Protein AF-A0A3D9MTL8-F1 (afdb_monomer_lite)

Foldseek 3Di:
DDDFPRVVVVCVVVVPPDQDWDWDWDQDPPPRDTDIWTWFFKWWFDDDPD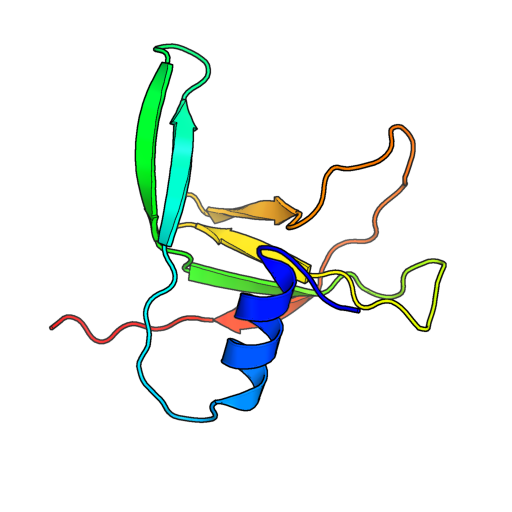PVDIWIWTDTPVRDIGGRDDDDPPDPTDDTGTDDGNDHDDD

pLDDT: mean 73.97, std 10.88, range [45.16, 90.69]

Structure (mmCIF, N/CA/C/O backbone):
data_AF-A0A3D9MTL8-F1
#
_entry.id   AF-A0A3D9MTL8-F1
#
loop_
_atom_site.group_PDB
_atom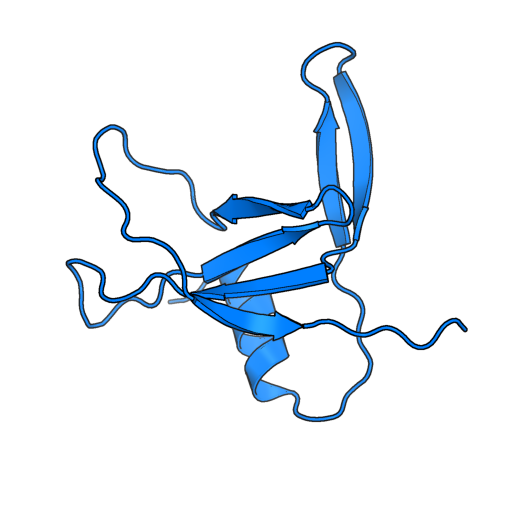_site.id
_atom_site.type_symbol
_atom_site.label_atom_id
_atom_site.label_alt_id
_atom_site.label_comp_id
_atom_site.label_asym_id
_atom_site.label_entity_id
_atom_site.label_seq_id
_atom_site.pdbx_PDB_ins_code
_atom_site.Cartn_x
_atom_site.Cartn_y
_atom_site.Cartn_z
_atom_site.occupancy
_atom_site.B_iso_or_equiv
_atom_site.auth_seq_id
_atom_site.auth_comp_id
_atom_site.auth_asym_id
_atom_site.auth_atom_id
_atom_site.pdbx_PDB_model_num
ATOM 1 N N . MET A 1 1 ? 15.674 -8.413 -5.685 1.00 48.16 1 MET A N 1
ATOM 2 C CA . MET A 1 1 ? 15.204 -8.820 -4.345 1.00 48.16 1 MET A CA 1
ATOM 3 C C . MET A 1 1 ? 14.223 -7.755 -3.912 1.00 48.16 1 MET A C 1
ATOM 5 O O . MET A 1 1 ? 14.586 -6.593 -3.997 1.00 48.16 1 MET A O 1
ATOM 9 N N . VAL A 1 2 ? 12.985 -8.128 -3.601 1.00 53.03 2 VAL A N 1
ATOM 10 C CA . VAL A 1 2 ? 11.970 -7.181 -3.129 1.00 53.03 2 VAL A CA 1
ATOM 11 C C . VAL A 1 2 ? 11.891 -7.363 -1.620 1.00 53.03 2 VAL A C 1
ATOM 13 O O . VAL A 1 2 ? 11.663 -8.482 -1.163 1.00 53.03 2 VAL A O 1
ATOM 16 N N . ASP A 1 3 ? 12.149 -6.309 -0.857 1.00 55.50 3 ASP A N 1
ATOM 17 C CA . ASP A 1 3 ? 12.108 -6.317 0.602 1.00 55.50 3 ASP A CA 1
ATOM 18 C C . ASP A 1 3 ? 11.128 -5.253 1.131 1.00 55.50 3 ASP A C 1
ATOM 20 O O . ASP A 1 3 ? 10.488 -4.513 0.379 1.00 55.50 3 ASP A O 1
ATOM 24 N N . GLY A 1 4 ? 10.898 -5.256 2.445 1.00 67.94 4 GLY A N 1
ATOM 25 C CA . GLY A 1 4 ? 10.031 -4.277 3.101 1.00 67.94 4 GLY A CA 1
ATOM 26 C C . GLY A 1 4 ? 8.589 -4.238 2.570 1.00 67.94 4 GLY A C 1
ATOM 27 O O . GLY A 1 4 ? 7.967 -5.265 2.294 1.00 67.94 4 GLY A O 1
ATOM 28 N N . ALA A 1 5 ? 8.028 -3.030 2.464 1.00 68.38 5 ALA A N 1
ATOM 29 C CA . ALA A 1 5 ? 6.637 -2.814 2.055 1.00 68.38 5 ALA A CA 1
ATOM 30 C C . ALA A 1 5 ? 6.355 -3.242 0.602 1.00 68.38 5 ALA A C 1
ATOM 32 O O . ALA A 1 5 ? 5.221 -3.582 0.268 1.00 68.38 5 ALA A O 1
ATOM 33 N N . GLU A 1 6 ? 7.372 -3.270 -0.260 1.00 68.31 6 GLU A N 1
ATOM 34 C CA . GLU A 1 6 ? 7.223 -3.647 -1.667 1.00 68.31 6 GLU A CA 1
ATOM 35 C C . GLU A 1 6 ? 6.942 -5.144 -1.831 1.00 68.31 6 GLU A C 1
ATOM 37 O O . GLU A 1 6 ? 6.156 -5.530 -2.697 1.00 68.31 6 GLU A O 1
ATOM 42 N N . ALA A 1 7 ? 7.512 -5.986 -0.961 1.00 70.38 7 ALA A N 1
ATOM 43 C CA . ALA A 1 7 ? 7.294 -7.432 -0.996 1.00 70.38 7 ALA A CA 1
ATOM 44 C C . ALA A 1 7 ? 5.832 -7.772 -0.679 1.00 70.38 7 ALA A C 1
ATOM 46 O O . ALA A 1 7 ? 5.214 -8.605 -1.343 1.00 70.38 7 ALA A O 1
ATOM 47 N N . LEU A 1 8 ? 5.253 -7.055 0.290 1.00 71.38 8 LEU A N 1
ATOM 48 C CA . LEU A 1 8 ? 3.840 -7.170 0.633 1.00 71.38 8 LEU A CA 1
ATOM 49 C C . LEU A 1 8 ? 2.945 -6.743 -0.538 1.00 71.38 8 LEU A C 1
ATOM 51 O O . LEU A 1 8 ? 1.950 -7.400 -0.824 1.00 71.38 8 LEU A O 1
ATOM 55 N N . ILE A 1 9 ? 3.311 -5.672 -1.243 1.00 72.75 9 ILE A N 1
ATOM 56 C CA . ILE A 1 9 ? 2.553 -5.174 -2.397 1.00 72.75 9 ILE A CA 1
ATOM 57 C C . ILE A 1 9 ? 2.594 -6.163 -3.561 1.00 72.75 9 ILE A C 1
ATOM 59 O O . ILE A 1 9 ? 1.555 -6.432 -4.164 1.00 72.75 9 ILE A O 1
ATOM 63 N N . GLN A 1 10 ? 3.756 -6.744 -3.865 1.00 74.00 10 GLN A N 1
ATOM 64 C CA . GLN A 1 10 ? 3.841 -7.770 -4.905 1.00 74.00 10 GLN A CA 1
ATOM 65 C C . GLN A 1 10 ? 3.012 -9.006 -4.562 1.00 74.00 10 GLN A C 1
ATOM 67 O O . GLN A 1 10 ? 2.269 -9.486 -5.417 1.00 74.00 10 GLN A O 1
ATOM 72 N N . LEU A 1 11 ? 3.067 -9.465 -3.310 1.00 72.38 11 LEU A N 1
ATOM 73 C CA . LEU A 1 11 ? 2.224 -10.558 -2.832 1.00 72.38 11 LEU A CA 1
ATOM 74 C C . LEU A 1 11 ? 0.732 -10.234 -3.034 1.00 72.38 11 LEU A C 1
ATOM 76 O O . LEU A 1 11 ? -0.015 -11.034 -3.588 1.00 72.38 11 LEU A O 1
ATOM 80 N N . VAL A 1 12 ? 0.308 -9.023 -2.673 1.00 73.94 12 VAL A N 1
ATOM 81 C CA . VAL A 1 12 ? -1.066 -8.523 -2.853 1.00 73.94 12 VAL A CA 1
ATOM 82 C C . VAL A 1 12 ? -1.519 -8.489 -4.321 1.00 73.94 12 VAL A C 1
ATOM 84 O O . VAL A 1 12 ? -2.699 -8.710 -4.624 1.00 73.94 12 VAL A O 1
ATOM 87 N N . LEU A 1 13 ? -0.607 -8.200 -5.248 1.00 72.06 13 LEU A N 1
ATOM 88 C CA . LEU A 1 13 ? -0.897 -8.227 -6.682 1.00 72.06 13 LEU A CA 1
ATOM 89 C C . LEU A 1 13 ? -1.014 -9.660 -7.218 1.00 72.06 13 LEU A C 1
ATOM 91 O O . LEU A 1 13 ? -1.780 -9.888 -8.151 1.00 72.06 13 LEU A O 1
ATOM 95 N N . GLN A 1 14 ? -0.299 -10.616 -6.621 1.00 76.06 14 GLN A N 1
ATOM 96 C CA . GLN A 1 14 ? -0.296 -12.024 -7.029 1.00 76.06 14 GLN A CA 1
ATOM 97 C C . GLN A 1 14 ? -1.436 -12.849 -6.420 1.00 76.06 14 GLN A C 1
ATOM 99 O O . GLN A 1 14 ? -1.877 -13.812 -7.040 1.00 76.06 14 GLN A O 1
ATOM 104 N N . LEU A 1 15 ? -1.930 -12.481 -5.235 1.00 68.38 15 LEU A N 1
ATOM 105 C CA . LEU A 1 15 ? -2.910 -13.267 -4.476 1.00 68.38 15 LEU A CA 1
ATOM 106 C C . LEU A 1 15 ? -4.325 -13.349 -5.089 1.00 68.38 15 LEU A C 1
ATOM 108 O O . LEU A 1 15 ? -5.181 -13.987 -4.494 1.00 68.38 15 LEU A O 1
ATOM 112 N N . GLY A 1 16 ? -4.605 -12.780 -6.265 1.00 66.00 16 GLY A N 1
ATOM 113 C CA . GLY A 1 16 ? -5.936 -12.885 -6.888 1.00 66.00 16 GLY A CA 1
ATOM 114 C C . GLY A 1 16 ? -7.068 -12.302 -6.019 1.00 66.00 16 GLY A C 1
ATOM 115 O O . GLY A 1 16 ? -6.865 -11.279 -5.356 1.00 66.00 16 GLY A O 1
ATOM 116 N N . ASP A 1 17 ? -8.246 -12.942 -6.030 1.00 65.06 17 ASP A N 1
ATOM 117 C CA . ASP A 1 17 ? -9.461 -12.548 -5.283 1.00 65.06 17 ASP A CA 1
ATOM 118 C C . ASP A 1 17 ? -9.453 -13.058 -3.832 1.00 65.06 17 ASP A C 1
ATOM 120 O O . ASP A 1 17 ? -10.348 -13.766 -3.372 1.00 65.06 17 ASP A O 1
ATOM 124 N N . VAL A 1 18 ? -8.410 -12.709 -3.085 1.00 64.56 18 VAL A N 1
ATOM 125 C CA . VAL A 1 18 ? -8.371 -12.931 -1.636 1.00 64.56 18 VAL A CA 1
ATOM 126 C C . VAL A 1 18 ? -8.631 -11.596 -0.950 1.00 64.56 18 V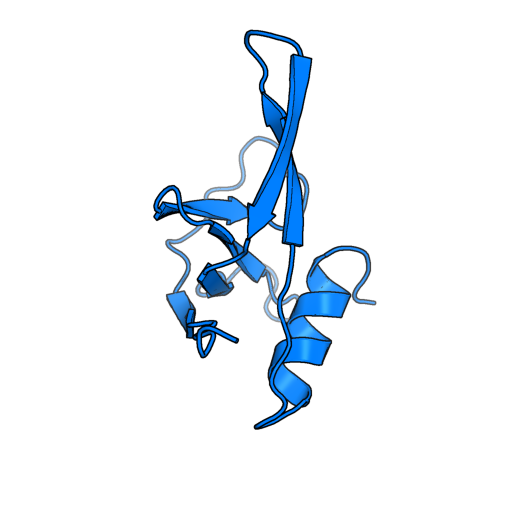AL A C 1
ATOM 128 O O . VAL A 1 18 ? -8.007 -10.588 -1.283 1.00 64.56 18 VAL A O 1
ATOM 131 N N . SER A 1 19 ? -9.550 -11.578 0.015 1.00 67.56 19 SER A N 1
ATOM 132 C CA . SER A 1 19 ? -9.838 -10.376 0.799 1.00 67.56 19 SER A CA 1
ATOM 133 C C . SER A 1 19 ? -8.782 -10.217 1.894 1.00 67.56 19 SER A C 1
ATOM 135 O O . SER A 1 19 ? -8.699 -11.021 2.821 1.00 67.56 19 SER A O 1
ATOM 137 N N . PHE A 1 20 ? -7.932 -9.199 1.777 1.00 69.25 20 PHE A N 1
ATOM 138 C CA . PHE A 1 20 ? -6.928 -8.843 2.782 1.00 69.25 20 PHE A CA 1
ATOM 139 C C . PHE A 1 20 ? -6.936 -7.334 2.996 1.00 69.25 20 PHE A C 1
ATOM 141 O O . PHE A 1 20 ? -7.242 -6.570 2.086 1.00 69.25 20 PHE A O 1
ATOM 148 N N . SER A 1 21 ? -6.542 -6.889 4.190 1.00 75.94 21 SER A N 1
ATOM 149 C CA . SER A 1 21 ? -6.364 -5.472 4.511 1.00 75.94 21 SER A CA 1
ATOM 150 C C . SER A 1 21 ? -4.930 -5.150 4.882 1.00 75.94 21 SER A C 1
ATOM 152 O O . SER A 1 21 ? -4.402 -5.699 5.848 1.00 75.94 21 SER A O 1
ATOM 154 N N . VAL A 1 22 ? -4.323 -4.217 4.150 1.00 77.81 22 VAL A N 1
ATOM 155 C CA . VAL A 1 22 ? -2.983 -3.709 4.450 1.00 77.81 22 VAL A CA 1
ATOM 156 C C . VAL A 1 22 ? -3.099 -2.478 5.343 1.00 77.81 22 VAL A C 1
ATOM 158 O O . VAL A 1 22 ? -3.845 -1.544 5.039 1.00 77.81 22 VAL A O 1
ATOM 161 N N . HIS A 1 23 ? -2.341 -2.478 6.436 1.00 82.12 23 HIS A N 1
ATOM 162 C CA . HIS A 1 23 ? -2.267 -1.372 7.383 1.00 82.12 23 HIS A CA 1
ATOM 163 C C . HIS A 1 23 ? -0.818 -0.914 7.559 1.00 82.12 23 HIS A C 1
ATOM 165 O O . HIS A 1 23 ? 0.107 -1.723 7.511 1.00 82.12 23 HIS A O 1
ATOM 171 N N . LEU A 1 24 ? -0.634 0.385 7.779 1.00 80.06 24 LEU A N 1
ATOM 172 C CA . LEU A 1 24 ? 0.656 1.024 8.015 1.00 80.06 24 LEU A CA 1
ATOM 173 C C . LEU A 1 24 ? 0.620 1.787 9.334 1.00 80.06 24 LEU A C 1
ATOM 175 O O . LEU A 1 24 ? -0.388 2.401 9.672 1.00 80.06 24 LEU A O 1
ATOM 179 N N . LEU A 1 25 ? 1.735 1.788 10.057 1.00 82.69 25 LEU A N 1
ATOM 180 C CA . LEU A 1 25 ? 1.910 2.650 11.220 1.00 82.69 25 LEU A CA 1
ATOM 181 C C . LEU A 1 25 ? 2.441 4.003 10.748 1.00 82.69 25 LEU A C 1
ATOM 183 O O . LEU A 1 25 ? 3.583 4.110 10.300 1.00 82.69 25 LEU A O 1
ATOM 187 N N . ALA A 1 26 ? 1.609 5.036 10.838 1.00 77.81 26 ALA A N 1
ATOM 188 C CA . ALA A 1 26 ? 1.996 6.405 10.547 1.00 77.81 26 ALA A CA 1
ATOM 189 C C . ALA A 1 26 ? 2.314 7.124 11.856 1.00 77.81 26 ALA A C 1
ATOM 191 O O . ALA A 1 26 ? 1.498 7.160 12.773 1.00 77.81 26 ALA A O 1
ATOM 192 N N . ARG A 1 27 ? 3.505 7.717 11.945 1.00 81.56 27 ARG A N 1
ATOM 193 C CA . ARG A 1 27 ? 3.847 8.607 13.055 1.00 81.56 27 ARG A CA 1
ATOM 194 C C . ARG A 1 27 ? 3.515 10.042 12.671 1.00 81.56 27 ARG A C 1
ATOM 196 O O . ARG A 1 27 ? 4.083 10.571 11.713 1.00 81.56 27 ARG A O 1
ATOM 203 N N . ASN A 1 28 ? 2.635 10.682 13.427 1.00 78.00 28 ASN A N 1
ATOM 204 C CA . ASN A 1 28 ? 2.366 12.102 13.294 1.00 78.00 28 ASN A CA 1
ATOM 205 C C . ASN A 1 28 ? 3.590 12.895 13.782 1.00 78.00 28 ASN A C 1
ATOM 207 O O . ASN A 1 28 ? 4.102 12.688 14.883 1.00 78.00 28 ASN A O 1
ATOM 211 N N . LYS A 1 29 ? 4.097 13.793 12.933 1.00 79.44 29 LYS A N 1
ATOM 212 C CA . LYS A 1 29 ? 5.286 14.599 13.243 1.00 79.44 29 LYS A CA 1
ATOM 213 C C . LYS A 1 29 ? 5.017 15.695 14.276 1.00 79.44 29 LYS A C 1
ATOM 215 O O . LYS A 1 29 ? 5.966 16.130 14.914 1.00 79.44 29 LYS A O 1
ATOM 220 N N . ALA A 1 30 ? 3.769 16.144 14.416 1.00 84.06 30 ALA A N 1
ATOM 221 C CA . ALA A 1 30 ? 3.411 17.251 15.297 1.00 84.06 30 ALA A CA 1
ATOM 222 C C . ALA A 1 30 ? 3.348 16.836 16.774 1.00 84.06 30 ALA A C 1
ATOM 224 O O . ALA A 1 30 ? 3.799 17.584 17.634 1.00 84.06 30 ALA A O 1
ATOM 225 N N . ASP A 1 31 ? 2.821 15.645 17.064 1.00 90.69 31 ASP A N 1
ATOM 226 C CA . ASP A 1 31 ? 2.555 15.171 18.432 1.00 90.69 31 ASP A CA 1
ATOM 227 C C . ASP A 1 31 ? 3.224 13.823 18.759 1.00 90.69 31 ASP A C 1
ATOM 229 O O . ASP A 1 31 ? 3.014 13.267 19.834 1.00 90.69 31 ASP A O 1
ATOM 233 N N . ALA A 1 32 ? 4.032 13.285 17.837 1.00 86.94 32 ALA A N 1
ATOM 234 C CA . ALA A 1 32 ? 4.672 11.974 17.931 1.00 86.94 32 ALA A CA 1
ATOM 235 C C . ALA A 1 32 ? 3.713 10.777 18.088 1.00 86.94 32 ALA A C 1
ATOM 237 O O . ALA A 1 32 ? 4.202 9.661 18.296 1.00 86.94 32 ALA A O 1
ATOM 238 N N . SER A 1 33 ? 2.398 10.975 17.947 1.00 87.38 33 SER A N 1
ATOM 239 C CA . SER A 1 33 ? 1.408 9.903 18.006 1.00 87.38 33 SER A CA 1
ATOM 240 C C . SER A 1 33 ? 1.598 8.919 16.856 1.00 87.38 33 SER A C 1
ATOM 242 O O . SER A 1 33 ? 2.095 9.267 15.782 1.00 87.38 33 SER A O 1
ATOM 244 N N . VAL A 1 34 ? 1.231 7.662 17.095 1.00 84.12 34 VAL A N 1
ATOM 245 C CA . VAL A 1 34 ? 1.260 6.605 16.083 1.00 84.12 34 VAL A CA 1
ATOM 246 C C . VAL A 1 34 ? -0.171 6.192 15.796 1.00 84.12 34 VAL A C 1
ATOM 248 O O . VAL A 1 34 ? -0.905 5.814 16.706 1.00 84.12 34 VAL A O 1
ATOM 251 N N . THR A 1 35 ? -0.561 6.252 14.531 1.00 84.88 35 THR A N 1
ATOM 252 C CA . THR A 1 35 ? -1.877 5.832 14.060 1.00 84.88 35 THR A CA 1
ATOM 253 C C . THR A 1 35 ? -1.738 4.670 13.091 1.00 84.88 35 THR A C 1
ATOM 255 O O . THR A 1 35 ? -0.765 4.561 12.342 1.00 84.88 35 THR A O 1
ATOM 258 N N . LEU A 1 36 ? -2.718 3.769 13.123 1.00 84.50 36 LEU A N 1
ATOM 259 C CA . LEU A 1 36 ? -2.823 2.699 12.146 1.00 84.50 36 LEU A CA 1
ATOM 260 C C . LEU A 1 36 ? -3.637 3.212 10.954 1.00 84.50 36 LEU A C 1
ATOM 262 O O . LEU A 1 36 ? -4.839 3.443 11.064 1.00 84.50 36 LEU A O 1
ATOM 266 N N . CYS A 1 37 ? -2.982 3.401 9.815 1.00 84.19 37 CYS A N 1
ATOM 267 C CA . CYS A 1 37 ? -3.607 3.868 8.585 1.00 84.19 37 CYS A CA 1
ATOM 268 C C . CYS A 1 37 ? -3.866 2.690 7.649 1.00 84.19 37 CYS A C 1
ATOM 270 O O . CYS A 1 37 ? -2.944 1.962 7.274 1.00 84.19 37 CYS A O 1
ATOM 272 N N . ARG A 1 38 ? -5.121 2.518 7.234 1.00 85.38 38 ARG A N 1
ATOM 273 C CA . ARG A 1 38 ? -5.492 1.513 6.235 1.00 85.38 38 ARG A CA 1
ATOM 274 C C . ARG A 1 38 ? -5.104 1.995 4.839 1.00 85.38 38 ARG A C 1
ATOM 276 O O . ARG A 1 38 ? -5.398 3.134 4.468 1.00 85.38 38 ARG A O 1
ATOM 283 N N . VAL A 1 39 ? -4.455 1.128 4.068 1.00 85.44 39 VAL A N 1
ATOM 284 C CA . VAL A 1 39 ? -4.111 1.395 2.667 1.00 85.44 39 VAL A CA 1
ATOM 285 C C . VAL A 1 39 ? -5.370 1.266 1.817 1.00 85.44 39 VAL A C 1
ATOM 287 O O . VAL A 1 39 ? -6.060 0.255 1.885 1.00 85.44 39 VAL A O 1
ATOM 290 N N . SER A 1 40 ? -5.666 2.288 1.021 1.00 87.12 40 SER A N 1
ATOM 291 C CA . SER A 1 40 ? -6.832 2.363 0.131 1.00 87.12 40 SER A CA 1
ATOM 292 C C . SER A 1 40 ? -6.477 2.076 -1.330 1.00 87.12 40 SER A C 1
ATOM 294 O O . SER A 1 40 ? -7.327 1.652 -2.112 1.00 87.12 40 SER A O 1
ATOM 296 N N . GLY A 1 41 ? -5.217 2.281 -1.713 1.00 86.81 41 GLY A N 1
ATOM 297 C CA . GLY A 1 41 ? -4.788 2.144 -3.097 1.00 86.81 41 GLY A CA 1
ATOM 298 C C . GLY A 1 41 ? -3.305 1.848 -3.228 1.00 86.81 41 GLY A C 1
ATOM 299 O O . GLY A 1 41 ? -2.482 2.297 -2.430 1.00 86.81 41 GLY A O 1
ATOM 300 N N . LEU A 1 42 ? -2.986 1.084 -4.264 1.00 86.94 42 LEU A N 1
ATOM 301 C CA . LEU A 1 42 ? -1.640 0.715 -4.666 1.00 86.94 42 LEU A CA 1
ATOM 302 C C . LEU A 1 42 ? -1.359 1.281 -6.046 1.00 86.94 42 LEU A C 1
ATOM 304 O O . LEU A 1 42 ? -2.155 1.142 -6.979 1.00 86.94 42 LEU A O 1
ATOM 308 N N . TRP A 1 43 ? -0.197 1.899 -6.166 1.00 88.00 43 TRP A N 1
ATOM 309 C CA . TRP A 1 43 ? 0.218 2.639 -7.339 1.00 88.00 43 TRP A CA 1
ATOM 310 C C . TRP A 1 43 ? 1.622 2.199 -7.754 1.00 88.00 43 TRP A C 1
ATOM 312 O O . TRP A 1 43 ? 2.391 1.682 -6.948 1.00 88.00 43 TRP A O 1
ATOM 322 N N . GLN A 1 44 ? 1.970 2.410 -9.015 1.00 84.44 44 GLN A N 1
ATOM 323 C CA . GLN A 1 44 ? 3.260 2.035 -9.584 1.00 84.44 44 GLN A CA 1
ATOM 324 C C . GLN A 1 44 ? 3.858 3.222 -10.331 1.00 84.44 44 GLN A C 1
ATOM 326 O O . GLN A 1 44 ? 3.171 3.902 -11.095 1.00 84.44 44 GLN A O 1
ATOM 331 N N . GLU A 1 45 ? 5.141 3.489 -10.116 1.00 83.50 45 GLU A N 1
ATOM 332 C CA . GLU A 1 45 ? 5.857 4.553 -10.807 1.00 83.50 45 GLU A CA 1
ATOM 333 C C . GLU A 1 45 ? 5.888 4.297 -12.321 1.00 83.50 45 GLU A C 1
ATOM 335 O O . GLU A 1 45 ? 6.277 3.229 -12.796 1.00 83.50 45 GLU A O 1
ATOM 340 N N . ALA A 1 46 ? 5.474 5.297 -13.102 1.00 70.25 46 ALA A N 1
ATOM 341 C CA . ALA A 1 46 ? 5.415 5.178 -14.550 1.00 70.25 46 ALA A CA 1
ATOM 342 C C . ALA A 1 46 ? 6.802 5.377 -15.183 1.00 70.25 46 ALA A C 1
ATOM 344 O O . ALA A 1 46 ? 7.166 6.494 -15.540 1.00 70.25 46 ALA A O 1
ATOM 345 N N . GLY A 1 47 ? 7.550 4.294 -15.394 1.00 64.31 47 GLY A N 1
ATOM 346 C CA . GLY A 1 47 ? 8.781 4.305 -16.193 1.00 64.31 47 GLY A CA 1
ATOM 347 C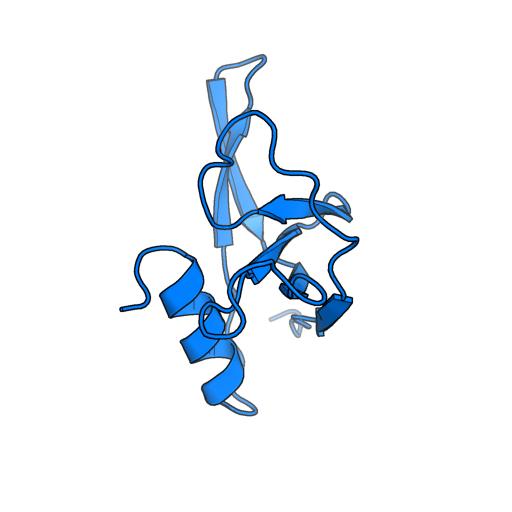 C . GLY A 1 47 ? 9.956 4.987 -15.494 1.00 64.31 47 GLY A C 1
ATOM 348 O O . GLY A 1 47 ? 10.370 6.082 -15.907 1.00 64.31 47 GLY A O 1
ATOM 349 N N . GLY A 1 48 ? 10.466 4.308 -14.461 1.00 60.41 48 GLY A N 1
ATOM 350 C CA . GLY A 1 48 ? 11.716 4.631 -13.778 1.00 60.41 48 GLY A CA 1
ATOM 351 C C . GLY A 1 48 ? 12.934 4.562 -14.707 1.00 60.41 48 GLY A C 1
ATOM 352 O O . GLY A 1 48 ? 12.862 4.055 -15.829 1.00 60.41 48 GLY A O 1
ATOM 353 N N . LYS A 1 49 ? 14.058 5.132 -14.252 1.00 58.47 49 LYS A N 1
ATOM 354 C CA . LYS A 1 49 ? 15.339 5.085 -14.984 1.00 58.47 49 LYS A CA 1
ATOM 355 C C . LYS A 1 49 ? 15.881 3.662 -15.106 1.00 58.47 49 LYS A C 1
ATOM 357 O O . LYS A 1 49 ? 16.544 3.358 -16.092 1.00 58.47 49 LYS A O 1
ATOM 362 N N . ASP A 1 50 ? 15.580 2.834 -14.116 1.00 63.78 50 ASP A N 1
ATOM 363 C CA . ASP A 1 50 ? 15.876 1.415 -14.117 1.00 63.78 50 ASP A CA 1
ATOM 364 C C . ASP A 1 50 ? 14.629 0.663 -14.589 1.00 63.78 50 ASP A C 1
ATOM 366 O O . ASP A 1 50 ? 13.563 0.771 -13.979 1.00 63.78 50 ASP A O 1
ATOM 370 N N . LYS A 1 51 ? 14.727 -0.016 -15.735 1.00 62.06 51 LYS A N 1
ATOM 371 C CA . LYS A 1 51 ? 13.590 -0.752 -16.307 1.00 62.06 51 LYS A CA 1
ATOM 372 C C . LYS A 1 51 ? 13.328 -2.064 -15.569 1.00 62.06 51 LYS A C 1
ATOM 374 O O . LYS A 1 51 ? 12.231 -2.600 -15.707 1.00 62.06 51 LYS A O 1
ATOM 379 N N . ASP A 1 52 ? 14.295 -2.531 -14.782 1.00 66.75 52 ASP A N 1
ATOM 380 C CA . ASP A 1 52 ? 14.237 -3.830 -14.115 1.00 66.75 52 ASP A CA 1
ATOM 381 C C . ASP A 1 52 ? 13.726 -3.723 -12.669 1.00 66.75 52 ASP A C 1
ATOM 383 O O . ASP A 1 52 ? 13.394 -4.734 -12.047 1.00 66.75 52 ASP A O 1
ATOM 387 N N . VAL A 1 53 ? 13.593 -2.499 -12.141 1.00 69.56 53 VAL A N 1
ATOM 388 C CA . VAL A 1 53 ? 13.081 -2.242 -10.790 1.00 69.56 53 VAL A CA 1
ATOM 389 C C . VAL A 1 53 ? 11.698 -1.608 -10.859 1.00 69.56 53 VAL A C 1
ATOM 391 O O . VAL A 1 53 ? 11.506 -0.496 -11.354 1.00 69.56 53 VAL A O 1
ATOM 394 N N . VAL A 1 54 ? 10.711 -2.326 -10.322 1.00 74.00 54 VAL A N 1
ATOM 395 C CA . VAL A 1 54 ? 9.359 -1.800 -10.157 1.00 74.00 54 VAL A CA 1
ATOM 396 C C . VAL A 1 54 ? 9.241 -1.085 -8.823 1.00 74.00 54 VAL A C 1
ATOM 398 O O . VAL A 1 54 ? 9.463 -1.656 -7.763 1.00 74.00 54 VAL A O 1
ATOM 401 N N . HIS A 1 55 ? 8.805 0.159 -8.915 1.00 78.75 55 HIS A N 1
ATOM 402 C CA . HIS A 1 55 ? 8.685 1.090 -7.815 1.00 78.75 55 HIS A CA 1
ATOM 403 C C . HIS A 1 55 ? 7.203 1.287 -7.458 1.00 78.75 55 HIS A C 1
ATOM 405 O O . HIS A 1 55 ? 6.440 1.885 -8.219 1.00 78.75 55 HIS A O 1
ATOM 411 N N . TYR A 1 56 ? 6.785 0.787 -6.294 1.00 82.62 56 TYR A N 1
ATOM 412 C CA . TYR A 1 56 ? 5.437 0.929 -5.737 1.00 82.62 56 TYR A CA 1
ATOM 413 C C . TYR A 1 56 ? 5.186 2.118 -4.793 1.00 82.62 56 TYR A C 1
ATOM 415 O O . TYR A 1 56 ? 6.004 2.588 -4.004 1.00 82.62 56 TYR A O 1
ATOM 423 N N . TRP A 1 57 ? 3.951 2.575 -4.823 1.00 86.94 57 TRP A N 1
ATOM 424 C CA . TRP A 1 57 ? 3.428 3.677 -4.038 1.00 86.94 57 TRP A CA 1
ATOM 425 C C . TRP A 1 57 ? 2.114 3.230 -3.397 1.00 86.94 57 TRP A C 1
ATOM 427 O O . TRP A 1 57 ? 1.439 2.332 -3.902 1.00 86.94 57 TRP A O 1
ATOM 437 N N . TYR A 1 58 ? 1.732 3.865 -2.297 1.00 86.19 58 TYR A N 1
ATOM 438 C CA . TYR A 1 58 ? 0.486 3.577 -1.597 1.00 86.19 58 TYR A CA 1
ATOM 439 C C . TYR A 1 58 ? -0.275 4.862 -1.291 1.00 86.19 58 TYR A C 1
ATOM 441 O O . TYR A 1 58 ? 0.325 5.917 -1.094 1.00 86.19 58 TYR A O 1
ATOM 449 N N . SER A 1 59 ? -1.595 4.759 -1.210 1.00 88.00 59 SER A N 1
ATOM 450 C CA . SER A 1 59 ? -2.455 5.783 -0.625 1.00 88.00 59 SER A CA 1
ATOM 451 C C . SER A 1 59 ? -3.167 5.237 0.602 1.00 88.00 59 SER A C 1
ATOM 453 O O . SER A 1 59 ? -3.467 4.044 0.675 1.00 88.00 59 SER A O 1
ATOM 455 N N . THR A 1 60 ? -3.437 6.102 1.573 1.00 86.12 60 THR A N 1
ATOM 456 C CA . THR A 1 60 ? -4.255 5.767 2.747 1.00 86.12 60 THR A CA 1
ATOM 457 C C . THR A 1 60 ? -5.611 6.471 2.682 1.00 86.12 60 THR A C 1
ATOM 459 O O . THR A 1 60 ? -5.964 7.070 1.664 1.00 86.12 60 THR A O 1
ATOM 462 N N . SER A 1 61 ? -6.415 6.370 3.740 1.00 76.94 61 SER A N 1
ATOM 463 C CA . SER A 1 61 ? -7.730 7.023 3.846 1.00 76.94 61 SER A CA 1
ATOM 464 C C . SER A 1 61 ? -7.691 8.556 3.782 1.00 76.94 61 SER A C 1
ATOM 466 O O . SER A 1 61 ? -8.725 9.180 3.587 1.00 76.94 61 SER A O 1
ATOM 468 N N . ASP A 1 62 ? -6.516 9.163 3.932 1.00 76.44 62 ASP A N 1
ATOM 469 C CA . ASP A 1 62 ? -6.287 10.601 3.755 1.00 76.44 62 ASP A CA 1
ATOM 470 C C . ASP A 1 62 ? -6.134 11.030 2.283 1.00 76.44 62 ASP A C 1
ATOM 472 O O . ASP A 1 62 ? -6.037 12.220 2.006 1.00 76.44 62 ASP A O 1
ATOM 476 N N . GLY A 1 63 ? -6.103 10.082 1.339 1.00 72.81 63 GLY A N 1
ATOM 477 C CA . GLY A 1 63 ? -5.976 10.353 -0.097 1.00 72.81 63 GLY A CA 1
ATOM 478 C C . GLY A 1 63 ? -4.559 10.702 -0.565 1.00 72.81 63 GLY A C 1
ATOM 479 O O . GLY A 1 63 ? -4.322 10.806 -1.769 1.00 72.81 63 GLY A O 1
ATOM 480 N N . GLU A 1 64 ? -3.598 10.823 0.350 1.00 81.75 64 GLU A N 1
ATOM 481 C CA . GLU A 1 64 ? -2.218 11.174 0.020 1.00 81.75 64 GLU A CA 1
ATOM 482 C C . GLU A 1 64 ? -1.456 9.968 -0.537 1.00 81.75 64 GLU A C 1
ATOM 484 O O . GLU A 1 64 ? -1.514 8.867 0.013 1.00 81.75 64 GLU A O 1
ATOM 489 N N . THR A 1 65 ? -0.701 10.178 -1.619 1.00 83.62 65 THR A N 1
ATOM 490 C CA . THR A 1 65 ? 0.073 9.119 -2.292 1.00 83.62 65 THR A CA 1
ATOM 491 C C . THR A 1 65 ? 1.544 9.178 -1.875 1.00 83.62 65 THR A C 1
ATOM 493 O O . THR A 1 65 ? 2.223 10.186 -2.070 1.00 83.62 65 THR A O 1
ATOM 496 N N . ARG A 1 66 ? 2.059 8.085 -1.302 1.00 84.19 66 ARG A N 1
ATOM 497 C CA . ARG A 1 66 ? 3.38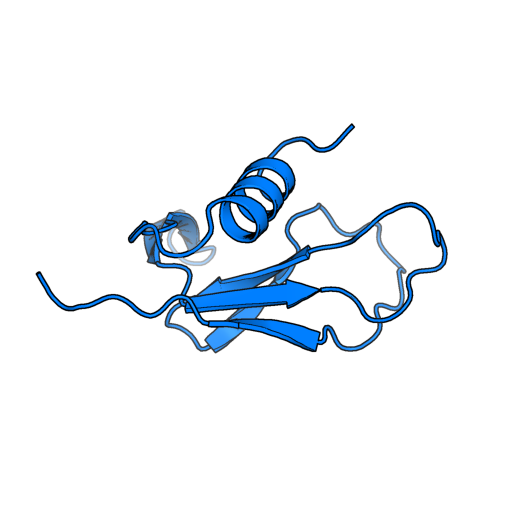0 7.990 -0.657 1.00 84.19 66 ARG A CA 1
ATOM 498 C C . ARG A 1 66 ? 4.213 6.843 -1.235 1.00 84.19 66 ARG A C 1
ATOM 500 O O . ARG A 1 66 ? 3.671 5.875 -1.759 1.00 84.19 66 ARG A O 1
ATOM 507 N N . ARG A 1 67 ? 5.541 6.956 -1.147 1.00 80.06 67 ARG A N 1
ATOM 508 C CA . ARG A 1 67 ? 6.501 5.946 -1.638 1.00 80.06 67 ARG A CA 1
ATOM 509 C C . ARG A 1 67 ? 6.670 4.805 -0.643 1.00 80.06 67 ARG A C 1
ATOM 511 O O . ARG A 1 67 ? 6.621 5.041 0.562 1.00 80.06 67 ARG A O 1
ATOM 518 N N . CYS A 1 68 ? 6.952 3.606 -1.151 1.00 78.75 68 CYS A N 1
ATOM 519 C CA . CYS A 1 68 ? 7.293 2.449 -0.316 1.00 78.75 68 CYS A CA 1
ATOM 520 C C . CYS A 1 68 ? 8.777 2.397 0.093 1.00 78.75 68 CYS A C 1
ATOM 522 O O . CYS A 1 68 ? 9.098 1.711 1.058 1.00 78.75 68 CYS A O 1
ATOM 524 N N . TRP A 1 69 ? 9.661 3.141 -0.585 1.00 72.75 69 TRP A N 1
ATOM 525 C CA . TRP A 1 69 ? 11.094 3.251 -0.269 1.00 72.75 69 TRP A CA 1
ATOM 526 C C . TRP A 1 69 ? 11.493 4.670 0.160 1.00 72.75 69 TRP A C 1
ATOM 528 O O . TRP A 1 69 ? 10.821 5.652 -0.191 1.00 72.75 69 TRP A O 1
ATOM 538 N N . PRO A 1 70 ? 12.632 4.813 0.864 1.00 66.44 70 PRO A N 1
ATOM 539 C CA . PRO A 1 70 ? 13.247 6.109 1.111 1.00 66.44 70 PRO A CA 1
ATOM 540 C C . PRO A 1 70 ? 13.648 6.770 -0.214 1.00 66.44 70 PRO A C 1
ATOM 542 O O . PRO A 1 70 ? 14.406 6.213 -1.004 1.00 66.44 70 PRO A O 1
ATOM 545 N N . ALA A 1 71 ? 13.162 7.984 -0.469 1.00 61.12 71 ALA A N 1
ATOM 546 C CA . ALA A 1 71 ? 13.596 8.753 -1.627 1.00 61.12 71 ALA A CA 1
ATOM 547 C C . ALA A 1 71 ? 15.057 9.197 -1.459 1.00 61.12 71 ALA A C 1
ATOM 549 O O . ALA A 1 71 ? 15.362 9.946 -0.532 1.00 61.12 71 ALA A O 1
ATOM 550 N N . ALA A 1 72 ? 15.939 8.830 -2.392 1.00 57.62 72 ALA A N 1
ATOM 551 C CA . ALA A 1 72 ? 17.192 9.559 -2.555 1.00 57.62 72 ALA A CA 1
ATOM 552 C C . ALA A 1 72 ? 16.871 11.008 -2.968 1.00 57.62 72 ALA A C 1
ATOM 554 O O . ALA A 1 72 ? 16.031 11.252 -3.851 1.00 57.62 72 ALA A O 1
ATOM 555 N N . SER A 1 73 ? 17.502 11.976 -2.301 1.00 50.25 73 SER A N 1
ATOM 556 C CA . SER A 1 73 ? 17.342 13.400 -2.597 1.00 50.25 73 SER A CA 1
ATOM 557 C C . SER A 1 73 ? 17.685 13.676 -4.067 1.00 50.25 73 SER A C 1
ATOM 559 O O . SER A 1 73 ? 18.728 13.267 -4.565 1.00 50.25 73 SER A O 1
ATOM 561 N N . GLY A 1 74 ? 16.779 14.345 -4.788 1.00 54.59 74 GLY A N 1
ATOM 562 C CA . GLY A 1 74 ? 16.987 14.747 -6.189 1.00 54.59 74 GLY A CA 1
ATOM 563 C C . GLY A 1 74 ? 16.366 13.842 -7.261 1.00 54.59 74 GLY A C 1
ATOM 564 O O . GLY A 1 74 ? 16.464 14.151 -8.448 1.00 54.59 74 GLY A O 1
ATOM 565 N N . THR A 1 75 ? 15.680 12.758 -6.891 1.00 61.34 75 THR A N 1
ATOM 566 C CA . THR A 1 75 ? 15.025 11.894 -7.889 1.00 61.34 75 THR A CA 1
ATOM 567 C C . THR A 1 75 ? 13.711 12.522 -8.374 1.00 61.34 75 THR A C 1
ATOM 569 O O . THR A 1 75 ? 12.722 12.551 -7.636 1.00 61.34 75 THR A O 1
ATOM 572 N N . HIS A 1 76 ? 13.691 13.034 -9.612 1.00 60.03 76 HIS A N 1
ATOM 573 C CA . HIS A 1 76 ? 12.465 13.490 -10.274 1.00 60.03 76 HIS A CA 1
ATOM 574 C C . HIS A 1 76 ? 11.579 12.280 -10.584 1.00 60.03 76 HIS A C 1
ATOM 576 O O . HIS A 1 76 ? 11.796 11.575 -11.571 1.00 60.03 76 HIS A O 1
ATOM 582 N N . VAL A 1 77 ? 10.585 12.040 -9.734 1.00 63.47 77 VAL A N 1
ATOM 583 C CA . VAL A 1 77 ? 9.665 10.916 -9.909 1.00 63.47 77 VAL A CA 1
ATOM 584 C C . VAL A 1 77 ? 8.510 11.326 -10.808 1.00 63.47 77 VAL A C 1
ATOM 586 O O . VAL A 1 77 ? 7.873 12.362 -10.612 1.00 63.47 77 VAL A O 1
ATOM 589 N N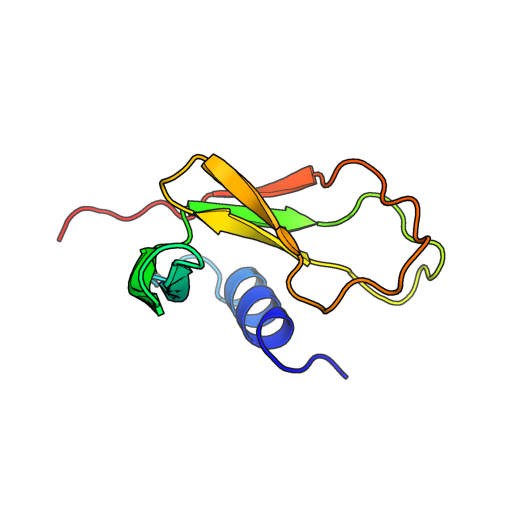 . LYS A 1 78 ? 8.246 10.497 -11.816 1.00 68.69 78 LYS A N 1
ATOM 590 C CA . LYS A 1 78 ? 7.046 10.617 -12.642 1.00 68.69 78 LYS A CA 1
ATOM 591 C C . LYS A 1 78 ? 5.797 10.315 -11.816 1.00 68.69 78 LYS A C 1
ATOM 593 O O . LYS A 1 78 ? 5.844 9.568 -10.844 1.00 68.69 78 LYS A O 1
ATOM 598 N N . ARG A 1 79 ? 4.655 10.875 -12.231 1.00 75.88 79 ARG A N 1
ATOM 599 C CA . ARG A 1 79 ? 3.366 10.579 -11.589 1.00 75.88 79 ARG A CA 1
ATOM 600 C C . ARG A 1 79 ? 3.125 9.058 -11.579 1.00 75.88 79 ARG A C 1
ATOM 602 O O . ARG A 1 79 ? 3.172 8.454 -12.658 1.00 75.88 79 ARG A O 1
ATOM 609 N N . PRO A 1 80 ? 2.887 8.439 -10.408 1.00 82.75 80 PRO A N 1
ATOM 610 C CA . PRO A 1 80 ? 2.570 7.022 -10.335 1.00 82.75 80 PRO A CA 1
ATOM 611 C C . PRO A 1 80 ? 1.171 6.764 -10.910 1.00 82.75 80 PRO A C 1
ATOM 613 O O . PRO A 1 80 ? 0.312 7.647 -10.935 1.00 82.75 80 PRO A O 1
ATOM 616 N N . ARG A 1 81 ? 0.948 5.551 -11.410 1.00 86.06 81 ARG A N 1
ATOM 617 C CA . ARG A 1 81 ? -0.327 5.086 -11.965 1.00 86.06 81 ARG A CA 1
ATOM 618 C C . ARG A 1 81 ? -1.002 4.156 -10.974 1.00 86.06 81 ARG A C 1
ATOM 620 O O . ARG A 1 81 ? -0.327 3.326 -10.374 1.00 86.06 81 ARG A O 1
ATOM 627 N N . LEU A 1 82 ? -2.315 4.289 -10.818 1.00 84.69 82 LEU A N 1
ATOM 628 C CA . LEU A 1 82 ? -3.094 3.394 -9.970 1.00 84.69 82 LEU A CA 1
ATOM 629 C C . LEU A 1 82 ? -3.076 1.989 -10.576 1.00 84.69 82 LEU A C 1
ATOM 631 O O . LEU A 1 82 ? -3.348 1.832 -11.765 1.00 84.69 82 LEU A O 1
ATOM 635 N N . VAL A 1 83 ? -2.753 0.990 -9.759 1.00 84.44 83 VAL A N 1
ATOM 636 C CA . VAL A 1 83 ? -2.704 -0.421 -10.173 1.00 84.44 83 VAL A CA 1
ATOM 637 C C . VAL A 1 83 ? -3.819 -1.219 -9.515 1.00 84.44 83 VAL A C 1
ATOM 639 O O . VAL A 1 83 ? -4.417 -2.074 -10.160 1.00 84.44 83 VAL A O 1
ATOM 642 N N . LYS A 1 84 ? -4.121 -0.941 -8.241 1.00 82.00 84 LYS A N 1
ATOM 643 C CA . LYS A 1 84 ? -5.166 -1.659 -7.507 1.00 82.00 84 LYS A CA 1
ATOM 644 C C . LYS A 1 84 ? -5.805 -0.754 -6.462 1.00 82.00 84 LYS A C 1
ATOM 646 O O . LYS A 1 84 ? -5.100 -0.137 -5.666 1.00 82.00 84 LYS A O 1
ATOM 651 N N . VAL A 1 85 ? -7.133 -0.696 -6.453 1.00 83.31 85 VAL A N 1
ATOM 652 C CA . VAL A 1 85 ? -7.899 -0.182 -5.311 1.00 83.31 85 VAL A CA 1
ATOM 653 C C . VAL A 1 85 ? -8.083 -1.338 -4.341 1.00 83.31 85 VAL A C 1
ATOM 655 O O . VAL A 1 85 ? -8.461 -2.435 -4.753 1.00 83.31 85 VAL A O 1
ATOM 658 N N . LEU A 1 86 ? -7.790 -1.106 -3.065 1.00 78.44 86 LEU A N 1
ATOM 659 C CA . LEU A 1 86 ? -8.102 -2.068 -2.019 1.00 78.44 86 LEU A CA 1
ATOM 660 C C . LEU A 1 86 ? -9.505 -1.745 -1.508 1.00 78.44 86 LEU A C 1
ATOM 662 O O . LEU A 1 86 ? -9.689 -0.862 -0.671 1.00 78.44 86 LEU A O 1
ATOM 666 N N . SER A 1 87 ? -10.496 -2.425 -2.081 1.00 69.88 87 SER A N 1
ATOM 667 C CA . SER A 1 87 ? -11.866 -2.392 -1.581 1.00 69.88 87 SER A CA 1
ATOM 668 C C . SER A 1 87 ? -11.990 -3.365 -0.425 1.00 69.88 87 SER A C 1
ATOM 670 O O . SER A 1 87 ? -11.517 -4.498 -0.491 1.00 69.88 87 SER A O 1
ATOM 672 N N . PHE A 1 88 ? -12.645 -2.912 0.630 1.00 65.75 88 PHE A N 1
ATOM 673 C CA . PHE A 1 88 ? -12.915 -3.728 1.792 1.00 65.75 88 PHE A CA 1
ATOM 674 C C . PHE A 1 88 ? -14.418 -3.796 1.955 1.00 65.75 88 PHE A C 1
ATOM 676 O O . PHE A 1 88 ? -15.059 -2.757 2.111 1.00 65.75 88 PHE A O 1
ATOM 683 N N . GLU A 1 89 ? -14.979 -4.997 1.906 1.00 59.16 89 GLU A N 1
ATOM 684 C CA . GLU A 1 89 ? -16.328 -5.179 2.422 1.00 59.16 89 GLU A CA 1
ATOM 685 C C . GLU A 1 89 ? -16.279 -4.883 3.924 1.00 59.16 89 GLU A C 1
ATOM 687 O O . GLU A 1 89 ? -15.366 -5.326 4.630 1.00 59.16 89 GLU A O 1
ATOM 692 N N . ASN A 1 90 ? -17.199 -4.040 4.390 1.00 49.59 90 ASN A N 1
ATOM 693 C CA . ASN A 1 90 ? -17.371 -3.793 5.814 1.00 49.59 90 ASN A CA 1
ATOM 694 C C . ASN A 1 90 ? -17.824 -5.115 6.444 1.00 49.59 90 ASN A C 1
ATOM 696 O O . ASN A 1 90 ? -18.970 -5.516 6.246 1.00 49.59 90 ASN A O 1
ATOM 700 N N . GLY A 1 91 ? -16.906 -5.798 7.128 1.00 45.16 91 GLY A N 1
ATOM 701 C CA . GLY A 1 91 ? -17.248 -6.849 8.084 1.00 45.16 91 GLY A CA 1
ATOM 702 C C . GLY A 1 91 ? -17.895 -6.258 9.325 1.00 45.16 91 GLY A C 1
ATOM 703 O O . GLY A 1 91 ? -17.481 -5.140 9.714 1.00 45.16 91 GLY A O 1
#

Sequence (91 aa):
MVDGAEALIQLVLQLGDVSFSVHLLARNKADASVTLCRVSGLWQEAGGKDKDVVHYWYSTSDGETRRCWPAASGTHVKRPRLVKVLSFENG

Secondary structure (DSSP, 8-state):
---HHHHHHHHHHHS-S-----EEEEEPTTT--EEEEEEEEEEEESS-S-SS---EEEEETT--EEESSPPPTT--PPPEEEEEE------

Radius of gyration: 13.98 Å; chains: 1; bounding box: 35×30×35 Å